Protein AF-A0A5E4III6-F1 (afdb_monomer)

Nearest PDB structures (foldseek):
  5c21-assembly1_B  TM=3.224E-01  e=3.281E+00  Escherichia coli
  5c22-assembly3_C  TM=3.033E-01  e=4.647E+00  Escherichia coli
  6z0c-assembly4_D  TM=2.822E-01  e=7.831E+00  Escherichia coli
  8i4v-assembly1_B  TM=1.765E-01  e=9.319E+00  Saccharomyces cerevisiae S288C

Foldseek 3Di:
DLPPVVPDPPVVVVVLVVLLVVLLVLLVLLQVQLVCVVVVHDGPVPDVVCVVVVCVLVVPPDPVSVVVVVVVVCVVVCVVLVVVVVVLVVVCVVPVPPPVSVVVVVVSVCVVVVVVCVVVVCVVVPPDVVVVVVVCVVCVSVVSNVSSVVSNVVSVVSVVSVD

Solvent-accessible surface area (backbone atoms only — not comparable to full-atom values): 9061 Å² total; per-residue (Å²): 140,88,73,80,73,81,78,58,55,75,67,57,53,52,51,51,53,50,52,36,51,51,32,40,53,52,13,51,52,28,39,51,37,19,54,36,42,70,74,74,45,78,46,75,90,65,42,71,68,55,56,59,53,48,52,60,54,67,70,48,88,48,70,67,58,60,52,51,55,52,51,52,52,47,60,69,42,43,66,66,53,45,53,53,52,52,51,52,50,51,52,32,72,74,66,67,43,66,73,60,41,52,52,54,53,48,54,52,52,48,66,61,46,45,63,55,52,51,53,51,47,48,50,72,73,62,53,56,67,63,60,57,48,49,53,50,59,75,41,41,45,58,56,28,37,54,52,11,52,51,33,39,52,52,27,52,51,58,52,64,74,73,111

Sequence (163 aa):
MPSSFSRKGPLALSFALFWAAVLLVLGTMQLEDARRLQGGGTSLFRTDWTKKYVHGVISSRRLSYYFLLGALFSLARAPCVGGVYIAIIDIISSQGFASSGLIYLMIYNLGIALPVLLLGGIIALGMSPEQVDHFRNKHRVAIRLITGITLLALASLIYGQMI

pLDDT: mean 79.29, std 12.1, range [38.0, 94.62]

Radius of gyration: 19.74 Å; Cα contacts (8 Å, |Δi|>4): 64; chains: 1; bounding box: 36×35×54 Å

Structure (mmCIF, N/CA/C/O backbone):
data_AF-A0A5E4III6-F1
#
_entry.id   AF-A0A5E4III6-F1
#
loop_
_atom_site.group_PDB
_atom_site.id
_atom_site.type_symbol
_atom_site.label_atom_id
_atom_site.label_alt_id
_atom_site.label_comp_id
_atom_site.label_asym_id
_atom_site.label_entity_id
_atom_site.label_seq_id
_atom_site.pdbx_PDB_ins_code
_atom_site.Cartn_x
_atom_site.Cartn_y
_atom_site.Cartn_z
_atom_site.occupancy
_atom_site.B_iso_or_equiv
_atom_site.auth_seq_id
_atom_site.auth_comp_id
_atom_site.auth_asym_id
_atom_site.auth_atom_id
_atom_site.pdbx_PDB_model_num
ATOM 1 N N . MET A 1 1 ? -0.816 -3.059 29.052 1.00 41.06 1 MET A N 1
ATOM 2 C CA . MET A 1 1 ? -2.245 -3.320 28.775 1.00 41.06 1 MET A CA 1
ATOM 3 C C . MET A 1 1 ? -2.362 -4.394 27.687 1.00 41.06 1 MET A C 1
ATOM 5 O O . MET A 1 1 ? -2.268 -4.031 26.524 1.00 41.06 1 MET A O 1
ATOM 9 N N . PRO A 1 2 ? -2.489 -5.694 28.031 1.00 46.31 2 PRO A N 1
ATOM 10 C CA . PRO A 1 2 ? -2.615 -6.781 27.052 1.00 46.31 2 PRO A CA 1
ATOM 11 C C . PRO A 1 2 ? -3.871 -7.663 27.259 1.00 46.31 2 PRO A C 1
ATOM 13 O O . PRO A 1 2 ? -3.819 -8.864 27.035 1.00 46.31 2 PRO A O 1
ATOM 16 N N . SER A 1 3 ? -5.003 -7.120 27.727 1.00 38.00 3 SER A N 1
ATOM 17 C CA . SER A 1 3 ? -6.162 -7.947 28.134 1.00 38.00 3 SER A CA 1
ATOM 18 C C . SER A 1 3 ? -7.405 -7.881 27.230 1.00 38.00 3 SER A C 1
ATOM 20 O O . SER A 1 3 ? -8.295 -8.711 27.398 1.00 38.00 3 SER A O 1
ATOM 22 N N . SER A 1 4 ? -7.484 -6.990 26.231 1.00 46.84 4 SER A N 1
ATOM 23 C CA . SER A 1 4 ? -8.684 -6.888 25.367 1.00 46.84 4 SER A CA 1
ATOM 24 C C . SER A 1 4 ? -8.676 -7.781 24.115 1.00 46.84 4 SER A C 1
ATOM 26 O O . SER A 1 4 ? -9.693 -7.875 23.433 1.00 46.84 4 SER A O 1
ATOM 28 N N . PHE A 1 5 ? -7.582 -8.488 23.802 1.00 51.97 5 PHE A N 1
ATOM 29 C CA . PHE A 1 5 ? -7.541 -9.388 22.633 1.00 51.97 5 PHE A CA 1
ATOM 30 C C . PHE A 1 5 ? -8.170 -10.773 22.903 1.00 51.97 5 PHE A C 1
ATOM 32 O O . PHE A 1 5 ? -8.637 -11.427 21.974 1.00 51.97 5 PHE A O 1
ATOM 39 N N . SER A 1 6 ? -8.260 -11.188 24.174 1.00 46.16 6 SER A N 1
ATOM 40 C CA . SER A 1 6 ? -8.714 -12.526 24.606 1.00 46.16 6 SER A CA 1
ATOM 41 C C . SER A 1 6 ? -10.245 -12.729 24.561 1.00 46.16 6 SER A C 1
ATOM 43 O O . SER A 1 6 ? -10.741 -13.843 24.694 1.00 46.16 6 SER A O 1
ATOM 45 N N . ARG A 1 7 ? -11.031 -11.672 24.304 1.00 51.06 7 ARG A N 1
ATOM 46 C CA . ARG A 1 7 ? -12.505 -11.743 24.190 1.00 51.06 7 ARG A CA 1
ATOM 47 C C . ARG A 1 7 ? -12.996 -11.695 22.736 1.00 51.06 7 ARG A C 1
ATOM 49 O O . ARG A 1 7 ? -14.059 -11.155 22.443 1.00 51.06 7 ARG A O 1
ATOM 56 N N . LYS A 1 8 ? -12.204 -12.214 21.800 1.00 56.47 8 LYS A N 1
ATOM 57 C CA . LYS A 1 8 ? -12.574 -12.309 20.384 1.00 56.47 8 LYS A CA 1
ATOM 58 C C . LYS A 1 8 ? -13.305 -13.628 20.142 1.00 56.47 8 LYS A C 1
ATOM 60 O O . LYS A 1 8 ? -12.762 -14.692 20.409 1.00 56.47 8 LYS A O 1
ATOM 65 N N . GLY A 1 9 ? -14.544 -13.560 19.648 1.00 64.62 9 GLY A N 1
ATOM 66 C CA . GLY A 1 9 ? -15.302 -14.755 19.263 1.00 64.62 9 GLY A CA 1
ATOM 67 C C . GLY A 1 9 ? -14.558 -15.603 18.214 1.00 64.62 9 GLY A C 1
ATOM 68 O O . GLY A 1 9 ? -13.658 -15.089 17.540 1.00 64.62 9 GLY A O 1
ATOM 69 N N . PRO A 1 10 ? -14.949 -16.876 18.012 1.00 70.44 10 PRO A N 1
ATOM 70 C CA . PRO A 1 10 ? -14.246 -17.817 17.123 1.00 70.44 10 PRO A CA 1
ATOM 71 C C . PRO A 1 10 ? -14.076 -17.292 15.685 1.00 70.44 10 PRO A C 1
ATOM 73 O O . PRO A 1 10 ? -13.108 -17.616 14.996 1.00 70.44 10 PRO A O 1
ATOM 76 N N . LEU A 1 11 ? -14.976 -16.406 15.251 1.00 74.31 11 LEU A N 1
ATOM 77 C CA . LEU A 1 11 ? -14.954 -15.757 13.941 1.00 74.31 11 LEU A CA 1
ATOM 78 C C . LEU A 1 11 ? -13.775 -14.783 13.761 1.00 74.31 11 LEU A C 1
ATOM 80 O O . LEU A 1 11 ? -13.143 -14.755 12.707 1.00 74.31 11 LEU A O 1
ATOM 84 N N . ALA A 1 12 ? -13.443 -14.006 14.793 1.00 73.94 12 ALA A N 1
ATOM 85 C CA . ALA A 1 12 ? -12.367 -13.018 14.733 1.00 73.94 12 ALA A CA 1
ATOM 86 C C . ALA A 1 12 ? -10.978 -13.674 14.795 1.00 73.94 12 ALA A C 1
ATOM 88 O O . ALA A 1 12 ? -10.050 -13.200 14.139 1.00 73.94 12 ALA A O 1
ATOM 89 N N . LEU A 1 13 ? -10.851 -14.789 15.523 1.00 75.75 13 LEU A N 1
ATOM 90 C CA . LEU A 1 13 ? -9.636 -15.607 15.529 1.00 75.75 13 LEU A CA 1
ATOM 91 C C . LEU A 1 13 ? -9.398 -16.247 14.152 1.00 75.75 13 LEU A C 1
ATOM 93 O O . LEU A 1 13 ? -8.299 -16.169 13.610 1.00 75.75 13 LEU A O 1
ATOM 97 N N . SER A 1 14 ? -10.456 -16.806 13.553 1.00 81.12 14 SER A N 1
ATOM 98 C CA . SER A 1 14 ? -10.405 -17.417 12.217 1.00 81.12 14 SER A CA 1
ATOM 99 C C . SER A 1 14 ? -9.976 -16.411 11.147 1.00 81.12 14 SER A C 1
ATOM 101 O O . SER A 1 14 ? -9.132 -16.712 10.305 1.00 81.12 14 SER A O 1
ATOM 103 N N . PHE A 1 15 ? -10.506 -15.186 11.209 1.00 80.81 15 PHE A N 1
ATOM 104 C CA . PHE A 1 15 ? -10.125 -14.112 10.295 1.00 80.81 15 PHE A CA 1
ATOM 105 C C . PHE A 1 15 ? -8.664 -13.679 10.475 1.00 80.81 15 PHE A C 1
ATOM 107 O O . PHE A 1 15 ? -7.950 -13.501 9.489 1.00 80.81 15 PHE A O 1
ATOM 114 N N . ALA A 1 16 ? -8.195 -13.543 11.719 1.00 79.69 16 ALA A N 1
ATOM 115 C CA . ALA A 1 16 ? -6.808 -13.187 12.007 1.00 79.69 16 ALA A CA 1
ATOM 116 C C . ALA A 1 16 ? -5.822 -14.263 11.520 1.00 79.69 16 ALA A C 1
ATOM 118 O O . ALA A 1 16 ? -4.823 -13.926 10.888 1.00 79.69 16 ALA A O 1
ATOM 119 N N . LEU A 1 17 ? -6.129 -15.545 11.747 1.00 83.81 17 LEU A N 1
ATOM 120 C CA . LEU A 1 17 ? -5.332 -16.675 11.259 1.00 83.81 17 LEU A CA 1
ATOM 121 C C . LEU A 1 17 ? -5.297 -16.731 9.732 1.00 83.81 17 LEU A C 1
ATOM 123 O O . LEU A 1 17 ? -4.227 -16.915 9.155 1.00 83.81 17 LEU A O 1
ATOM 127 N N . PHE A 1 18 ? -6.442 -16.520 9.079 1.00 88.06 18 PHE A N 1
ATOM 128 C CA . PHE A 1 18 ? -6.514 -16.458 7.622 1.00 88.06 18 PHE A CA 1
ATOM 129 C C . PHE A 1 18 ? -5.592 -15.365 7.067 1.00 88.06 18 PHE A C 1
ATOM 131 O O . PHE A 1 18 ? -4.756 -15.641 6.209 1.00 88.06 18 PHE A O 1
ATOM 138 N N . TRP A 1 19 ? -5.675 -14.139 7.592 1.00 84.12 19 TRP A N 1
ATOM 139 C CA . TRP A 1 19 ? -4.814 -13.044 7.137 1.00 84.12 19 TRP A CA 1
ATOM 140 C C . TRP A 1 19 ? -3.346 -13.242 7.492 1.00 84.12 19 TRP A C 1
ATOM 142 O O . TRP A 1 19 ? -2.490 -12.928 6.670 1.00 84.12 19 TRP A O 1
ATOM 152 N N . ALA A 1 20 ? -3.036 -13.793 8.664 1.00 86.56 20 ALA A N 1
ATOM 153 C CA . ALA A 1 20 ? -1.666 -14.130 9.033 1.00 86.56 20 ALA A CA 1
ATOM 154 C C . ALA A 1 20 ? -1.065 -15.161 8.063 1.00 86.56 20 ALA A C 1
ATOM 156 O O . ALA A 1 20 ? 0.055 -14.973 7.589 1.00 86.56 20 ALA A O 1
ATOM 157 N N . ALA A 1 21 ? -1.826 -16.198 7.695 1.00 89.56 21 ALA A N 1
ATOM 158 C CA . ALA A 1 21 ? -1.410 -17.182 6.699 1.00 89.56 21 ALA A CA 1
ATOM 159 C C . ALA A 1 21 ? -1.213 -16.545 5.314 1.00 89.56 21 ALA A C 1
ATOM 161 O O . ALA A 1 21 ? -0.189 -16.776 4.673 1.00 89.56 21 ALA A O 1
ATOM 162 N N . VAL A 1 22 ? -2.142 -15.688 4.873 1.00 89.69 22 VAL A N 1
ATOM 163 C CA . VAL A 1 22 ? -2.017 -14.947 3.605 1.00 89.69 22 VAL A CA 1
ATOM 164 C C . VAL A 1 22 ? -0.764 -14.064 3.601 1.00 89.69 22 VAL A C 1
ATOM 166 O O . VAL A 1 22 ? -0.019 -14.077 2.624 1.00 89.69 22 VAL A O 1
ATOM 169 N N . LEU A 1 23 ? -0.488 -13.331 4.684 1.00 88.12 23 LEU A N 1
ATOM 170 C CA . LEU A 1 23 ? 0.702 -12.480 4.806 1.00 88.12 23 LEU A CA 1
ATOM 171 C C . LEU A 1 23 ? 2.000 -13.291 4.803 1.00 88.12 23 LEU A C 1
ATOM 173 O O . LEU A 1 23 ? 2.963 -12.869 4.164 1.00 88.12 23 LEU A O 1
ATOM 177 N N . LEU A 1 24 ? 2.027 -14.453 5.467 1.00 89.38 24 LEU A N 1
ATOM 178 C CA . LEU A 1 2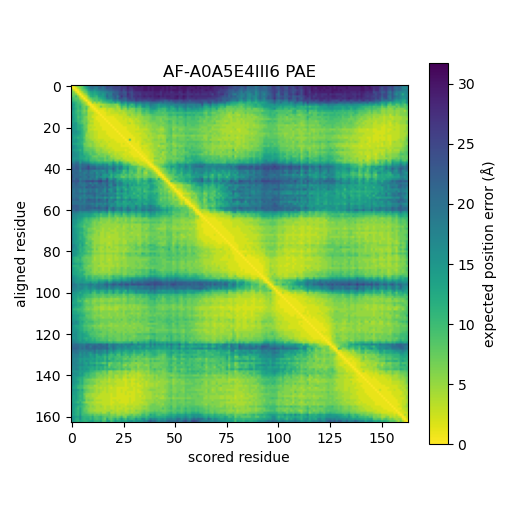4 ? 3.174 -15.361 5.426 1.00 89.38 24 LEU A CA 1
ATOM 179 C C . LEU A 1 24 ? 3.439 -15.852 4.006 1.00 89.38 24 LEU A C 1
ATOM 181 O O . LEU A 1 24 ? 4.564 -15.728 3.533 1.00 89.38 24 LEU A O 1
ATOM 185 N N . VAL A 1 25 ? 2.410 -16.347 3.311 1.00 91.75 25 VAL A N 1
ATOM 186 C CA . VAL A 1 25 ? 2.539 -16.839 1.931 1.00 91.75 25 VAL A CA 1
ATOM 187 C C . VAL A 1 25 ? 2.989 -15.718 0.993 1.00 91.75 25 VAL A C 1
ATOM 189 O O . VAL A 1 25 ? 3.931 -15.893 0.227 1.00 91.75 25 VAL A O 1
ATOM 192 N N . LEU A 1 26 ? 2.373 -14.536 1.067 1.00 89.94 26 LEU A N 1
ATOM 193 C CA . LEU A 1 26 ? 2.779 -13.402 0.234 1.00 89.94 26 LEU A CA 1
ATOM 194 C C . LEU A 1 26 ? 4.206 -12.940 0.559 1.00 89.94 26 LEU A C 1
ATOM 196 O O . LEU A 1 26 ? 4.980 -12.660 -0.354 1.00 89.94 26 LEU A O 1
ATOM 200 N N . GLY A 1 27 ? 4.578 -12.902 1.840 1.00 89.38 27 GLY A N 1
ATOM 201 C CA . GLY A 1 27 ? 5.916 -12.528 2.291 1.00 89.38 27 GLY A CA 1
ATOM 202 C C . GLY A 1 27 ? 6.999 -13.491 1.799 1.00 89.38 27 GLY A C 1
ATOM 203 O O . GLY A 1 27 ? 8.014 -13.040 1.262 1.00 89.38 27 GLY A O 1
ATOM 204 N N . THR A 1 28 ? 6.776 -14.806 1.911 1.00 89.38 28 THR A N 1
ATOM 205 C CA . THR A 1 28 ? 7.714 -15.824 1.406 1.00 89.38 28 THR A CA 1
ATOM 206 C C . THR A 1 28 ? 7.820 -15.776 -0.114 1.00 89.38 28 THR A C 1
ATOM 208 O O . THR A 1 28 ? 8.935 -15.746 -0.632 1.00 89.38 28 THR A O 1
ATOM 211 N N . MET A 1 29 ? 6.696 -15.651 -0.831 1.00 87.38 29 MET A N 1
ATOM 212 C CA . MET A 1 29 ? 6.691 -15.492 -2.291 1.00 87.38 29 MET A CA 1
ATOM 213 C C . MET A 1 29 ? 7.492 -14.260 -2.728 1.00 87.38 29 MET A C 1
ATOM 215 O O . MET A 1 29 ? 8.265 -14.323 -3.682 1.00 87.38 29 MET A O 1
ATOM 219 N N . GLN A 1 30 ? 7.345 -13.134 -2.028 1.00 88.44 30 GLN A N 1
ATOM 220 C CA . GLN A 1 30 ? 8.040 -11.887 -2.347 1.00 88.44 30 GLN A CA 1
ATOM 221 C C . GLN A 1 30 ? 9.548 -11.977 -2.060 1.00 88.44 30 GLN A C 1
ATOM 223 O O . GLN A 1 30 ? 10.355 -11.440 -2.825 1.00 88.44 30 GLN A O 1
ATOM 228 N N . LEU A 1 31 ? 9.933 -12.702 -1.005 1.00 88.00 31 LEU A N 1
ATOM 229 C CA . LEU A 1 31 ? 11.326 -12.954 -0.642 1.00 88.00 31 LEU A CA 1
ATOM 230 C C . LEU A 1 31 ? 12.013 -13.920 -1.619 1.00 88.00 31 LEU A C 1
ATOM 232 O O . LEU A 1 31 ? 13.146 -13.675 -2.040 1.00 88.00 31 LEU A O 1
ATOM 236 N N . GLU A 1 32 ? 11.326 -14.987 -2.026 1.00 85.38 32 GLU A N 1
ATOM 237 C CA . GLU A 1 32 ? 11.809 -15.903 -3.061 1.00 85.38 32 GLU A CA 1
ATOM 238 C C . GLU A 1 32 ? 11.943 -15.205 -4.412 1.00 85.38 32 GLU A C 1
ATOM 240 O O . GLU A 1 32 ? 12.952 -15.377 -5.096 1.00 85.38 32 GLU A O 1
ATOM 245 N N . ASP A 1 33 ? 10.973 -14.370 -4.789 1.00 85.94 33 ASP A N 1
ATOM 246 C CA . ASP A 1 33 ? 11.030 -13.629 -6.047 1.00 85.94 33 ASP A CA 1
ATOM 247 C C . ASP A 1 33 ? 12.151 -12.571 -6.034 1.00 85.94 33 ASP A C 1
ATOM 249 O O . ASP A 1 33 ? 12.792 -12.323 -7.056 1.00 85.94 33 ASP A O 1
ATOM 253 N N . ALA A 1 34 ? 12.454 -11.975 -4.872 1.00 84.56 34 ALA A N 1
ATOM 254 C CA . ALA A 1 34 ? 13.619 -11.105 -4.705 1.00 84.56 34 ALA A CA 1
ATOM 255 C C . ALA A 1 34 ? 14.940 -11.878 -4.873 1.00 84.56 34 ALA A C 1
ATOM 257 O O . ALA A 1 34 ? 15.815 -11.419 -5.609 1.00 84.56 34 ALA A O 1
ATOM 258 N N . ARG A 1 35 ? 15.068 -13.067 -4.262 1.00 84.06 35 ARG A N 1
ATOM 259 C CA . ARG A 1 35 ? 16.252 -13.934 -4.416 1.00 84.06 35 ARG A CA 1
ATOM 260 C C . ARG A 1 35 ? 16.446 -14.411 -5.857 1.00 84.06 35 ARG A C 1
ATOM 262 O O . ARG A 1 35 ? 17.559 -14.353 -6.372 1.00 84.06 35 ARG A O 1
ATOM 269 N N . ARG A 1 36 ? 15.375 -14.835 -6.537 1.00 81.06 36 ARG A N 1
ATOM 270 C CA . ARG A 1 36 ? 15.433 -15.273 -7.946 1.00 81.06 36 ARG A CA 1
ATOM 271 C C . ARG A 1 36 ? 15.862 -14.143 -8.878 1.00 81.06 36 ARG A C 1
ATOM 273 O O . ARG A 1 36 ? 16.687 -14.366 -9.758 1.00 81.06 36 ARG A O 1
ATOM 280 N N . LEU A 1 37 ? 15.350 -12.930 -8.662 1.00 81.06 37 LEU A N 1
ATOM 281 C CA . LEU A 1 37 ? 15.755 -11.755 -9.436 1.00 81.06 37 LEU A CA 1
ATOM 282 C C . LEU A 1 37 ? 17.210 -11.335 -9.182 1.00 81.06 37 LEU A C 1
ATOM 284 O O . LEU A 1 37 ? 17.851 -10.840 -10.104 1.00 81.06 37 LEU A O 1
ATOM 288 N N . GLN A 1 38 ? 17.737 -11.520 -7.966 1.00 77.81 38 GLN A N 1
ATOM 289 C CA . GLN A 1 38 ? 19.160 -11.280 -7.682 1.00 77.81 38 GLN A CA 1
ATOM 290 C C . GLN A 1 38 ? 20.067 -12.233 -8.464 1.00 77.81 38 GLN A C 1
ATOM 292 O O . GLN A 1 38 ? 21.115 -11.813 -8.940 1.00 77.81 38 GLN A O 1
ATOM 297 N N . GLY A 1 39 ? 19.642 -13.486 -8.648 1.00 70.88 39 GLY A N 1
ATOM 298 C CA . GLY A 1 39 ? 20.348 -14.482 -9.460 1.00 70.88 39 GLY A CA 1
ATOM 299 C C . GLY A 1 39 ? 20.161 -14.338 -10.976 1.00 70.88 39 GLY A C 1
ATOM 300 O O . GLY A 1 39 ? 20.525 -15.251 -11.709 1.00 70.88 39 GLY A O 1
ATOM 301 N N . GLY A 1 40 ? 19.557 -13.244 -11.461 1.00 67.25 40 GLY A N 1
ATOM 302 C CA . GLY A 1 40 ? 19.294 -13.022 -12.891 1.00 67.25 40 GLY A CA 1
ATOM 303 C C . GLY A 1 40 ? 18.100 -13.802 -13.461 1.00 67.25 40 GLY A C 1
ATOM 304 O O . GLY A 1 40 ? 17.885 -13.797 -14.671 1.00 67.25 40 GLY A O 1
ATOM 305 N N . GLY A 1 41 ? 17.308 -14.462 -12.611 1.00 65.50 41 GLY A N 1
ATOM 306 C CA . GLY A 1 41 ? 16.135 -15.235 -13.013 1.00 65.50 41 GLY A CA 1
ATOM 307 C C . GLY A 1 41 ? 14.909 -14.381 -13.360 1.00 65.50 41 GLY A C 1
ATOM 308 O O . GLY A 1 41 ? 14.818 -13.188 -13.059 1.00 65.50 41 GLY A O 1
ATOM 309 N N . THR A 1 42 ? 13.911 -15.004 -13.985 1.00 67.81 42 THR A N 1
ATOM 310 C CA . THR A 1 42 ? 12.620 -14.371 -14.291 1.00 67.81 42 THR A CA 1
ATOM 311 C C . THR A 1 42 ? 11.741 -14.253 -13.046 1.00 67.81 42 THR A C 1
ATOM 313 O O . THR A 1 42 ? 11.688 -15.171 -12.230 1.00 67.81 42 THR A O 1
ATOM 316 N N . SER A 1 43 ? 10.997 -13.148 -12.922 1.00 67.69 43 SER A N 1
ATOM 317 C CA . SER A 1 43 ? 10.081 -12.955 -11.793 1.00 67.69 43 SER A CA 1
ATOM 318 C C . SER A 1 43 ? 8.907 -13.936 -11.814 1.00 67.69 43 SER A C 1
ATOM 320 O O . SER A 1 43 ? 8.238 -14.059 -12.838 1.00 67.69 43 SER A O 1
ATOM 322 N N . LEU A 1 44 ? 8.580 -14.508 -10.651 1.00 65.19 44 LEU A N 1
ATOM 323 C CA . LEU A 1 44 ? 7.416 -15.378 -10.439 1.00 65.19 44 LEU A CA 1
ATOM 324 C C . LEU A 1 44 ? 6.088 -14.683 -10.788 1.00 65.19 44 LEU A C 1
ATOM 326 O O . LEU A 1 44 ? 5.208 -15.286 -11.387 1.00 65.19 44 LEU A O 1
ATOM 330 N N . PHE A 1 45 ? 5.956 -13.392 -10.467 1.00 66.31 45 PHE A N 1
ATOM 331 C CA . PHE A 1 45 ? 4.776 -12.585 -10.812 1.00 66.31 45 PHE A CA 1
ATOM 332 C C . PHE A 1 45 ? 4.763 -12.093 -12.268 1.00 66.31 45 PHE A C 1
ATOM 334 O O . PHE A 1 45 ? 3.758 -11.556 -12.730 1.00 66.31 45 PHE A O 1
ATOM 341 N N . ARG A 1 46 ? 5.873 -12.240 -13.005 1.00 63.12 46 ARG A N 1
ATOM 342 C CA . ARG A 1 46 ? 5.987 -11.861 -14.421 1.00 63.12 46 ARG A CA 1
ATOM 343 C C . ARG A 1 46 ? 5.861 -13.099 -15.305 1.00 63.12 46 ARG A C 1
ATOM 345 O O . ARG A 1 46 ? 6.726 -13.352 -16.134 1.00 63.12 46 ARG A O 1
ATOM 352 N N . THR A 1 47 ? 4.788 -13.865 -15.124 1.00 56.00 47 THR A N 1
ATOM 353 C CA . THR A 1 47 ? 4.429 -14.933 -16.061 1.00 56.00 47 THR A CA 1
ATOM 354 C C . THR A 1 47 ? 3.962 -14.323 -17.384 1.00 56.00 47 THR A C 1
ATOM 356 O O . THR A 1 47 ? 3.207 -13.345 -17.405 1.00 56.00 47 THR A O 1
ATOM 359 N N . ASP A 1 48 ? 4.387 -14.905 -18.506 1.00 58.84 48 ASP A N 1
ATOM 360 C CA . ASP A 1 48 ? 4.026 -14.440 -19.856 1.00 58.84 48 ASP A CA 1
ATOM 361 C C . ASP A 1 48 ? 2.506 -14.445 -20.104 1.00 58.84 48 ASP A C 1
ATOM 363 O O . ASP A 1 48 ? 1.978 -13.615 -20.848 1.00 58.84 48 ASP A O 1
ATOM 36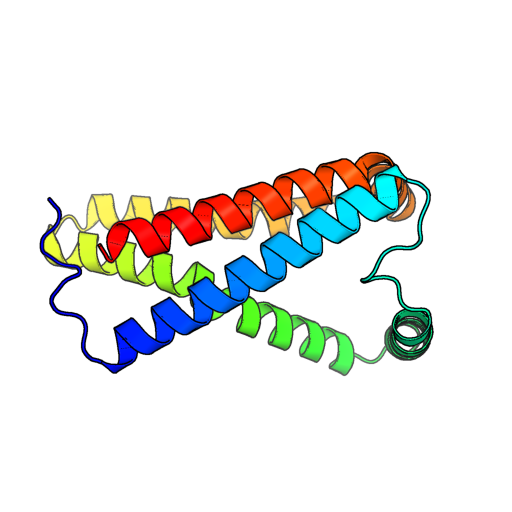7 N N . TRP A 1 49 ? 1.775 -15.305 -19.389 1.00 56.62 49 TRP A N 1
ATOM 368 C CA . TRP A 1 49 ? 0.312 -15.351 -19.386 1.00 56.62 49 TRP A CA 1
ATOM 369 C C . TRP A 1 49 ? -0.331 -14.047 -18.884 1.00 56.62 49 TRP A C 1
ATOM 371 O O . TRP A 1 49 ? -1.304 -13.566 -19.470 1.00 56.62 49 TRP A O 1
ATOM 381 N N . THR A 1 50 ? 0.259 -13.417 -17.863 1.00 65.56 50 THR A N 1
ATOM 382 C CA . THR A 1 50 ? -0.256 -12.167 -17.287 1.00 65.56 50 THR A CA 1
ATOM 383 C C . THR A 1 50 ? -0.065 -11.006 -18.255 1.00 65.56 50 THR A C 1
ATOM 385 O O . THR A 1 50 ? -0.981 -10.215 -18.441 1.00 65.56 50 THR A O 1
ATOM 388 N N . LYS A 1 51 ? 1.076 -10.923 -18.955 1.00 62.97 51 LYS A N 1
ATOM 389 C CA . LYS A 1 51 ? 1.284 -9.908 -20.005 1.00 62.97 51 LYS A CA 1
ATOM 390 C C . LYS A 1 51 ? 0.258 -10.031 -21.130 1.00 62.97 51 LYS A C 1
ATOM 392 O O . LYS A 1 51 ? -0.248 -9.010 -21.583 1.00 62.97 51 LYS A O 1
ATOM 397 N N . LYS A 1 52 ? -0.068 -11.257 -21.557 1.00 63.56 52 LYS A N 1
ATOM 398 C CA . LYS A 1 52 ? -1.041 -11.505 -22.632 1.00 63.56 52 LYS A CA 1
ATOM 399 C C . LYS A 1 52 ? -2.455 -11.064 -22.239 1.00 63.56 52 LYS A C 1
ATOM 401 O O . LYS A 1 52 ? -3.122 -10.399 -23.027 1.00 63.56 52 LYS A O 1
ATOM 406 N N . TYR A 1 53 ? -2.878 -11.360 -21.009 1.00 65.69 53 TYR A N 1
ATOM 407 C CA . TYR A 1 53 ? -4.165 -10.898 -20.478 1.00 65.69 53 TYR A CA 1
ATOM 408 C C . TYR A 1 53 ? -4.188 -9.386 -20.231 1.00 65.69 53 TYR A C 1
ATOM 410 O O . TYR A 1 53 ? -5.124 -8.704 -20.640 1.00 65.69 53 TYR A O 1
ATOM 418 N N . VAL A 1 54 ? -3.140 -8.839 -19.615 1.00 67.31 54 VAL A N 1
ATOM 419 C CA . VAL A 1 54 ? -3.056 -7.418 -19.258 1.00 67.31 54 VAL A CA 1
ATOM 420 C C . VAL A 1 54 ? -2.960 -6.528 -20.498 1.00 67.31 54 VAL A C 1
ATOM 422 O O . VAL A 1 54 ? -3.627 -5.503 -20.531 1.00 67.31 54 VAL A O 1
ATOM 425 N N . HIS A 1 55 ? -2.227 -6.909 -21.550 1.00 64.19 55 HIS A N 1
ATOM 426 C CA . HIS A 1 55 ? -2.207 -6.132 -22.798 1.00 64.19 55 HIS A CA 1
ATOM 427 C C . HIS A 1 55 ? -3.571 -6.114 -23.496 1.00 64.19 55 HIS A C 1
ATOM 429 O O . HIS A 1 55 ? -4.000 -5.053 -23.945 1.00 64.19 55 HIS A O 1
ATOM 435 N N . GLY A 1 56 ? -4.278 -7.250 -23.541 1.00 63.53 56 GLY A N 1
ATOM 436 C CA . GLY A 1 56 ? -5.639 -7.303 -24.084 1.00 63.53 56 GLY A CA 1
ATOM 437 C C . GLY A 1 56 ? -6.604 -6.415 -23.295 1.00 63.53 56 GLY A C 1
ATOM 438 O O . GLY A 1 56 ? -7.351 -5.635 -23.882 1.00 63.53 56 GLY A O 1
ATOM 439 N N . VAL A 1 57 ? -6.515 -6.453 -21.964 1.00 63.88 57 VAL A N 1
ATOM 440 C CA . VAL A 1 57 ? -7.373 -5.679 -21.055 1.00 63.88 57 VAL A CA 1
ATOM 441 C C . VAL A 1 57 ? -7.048 -4.179 -21.065 1.00 63.88 57 VAL A C 1
ATOM 443 O O . VAL A 1 57 ? -7.967 -3.372 -21.147 1.00 63.88 57 VAL A O 1
ATOM 446 N N . ILE A 1 58 ? -5.769 -3.785 -21.037 1.00 64.75 58 ILE A N 1
ATOM 447 C CA . ILE A 1 58 ? -5.344 -2.371 -21.049 1.00 64.75 58 ILE A CA 1
ATOM 448 C C . ILE A 1 58 ? -5.576 -1.724 -22.421 1.00 64.75 58 ILE A C 1
ATOM 450 O O . ILE A 1 58 ? -5.893 -0.538 -22.488 1.00 64.75 58 ILE A O 1
ATOM 454 N N . SER A 1 59 ? -5.463 -2.483 -23.521 1.00 64.19 59 SER A N 1
ATOM 455 C CA . SER A 1 59 ? -5.763 -1.958 -24.866 1.00 64.19 59 SER A CA 1
ATOM 456 C C . SER A 1 59 ? -7.231 -1.557 -25.023 1.00 64.19 59 SER A C 1
ATOM 458 O O . SER A 1 59 ? -7.568 -0.649 -25.786 1.00 64.19 59 SER A O 1
ATOM 460 N N . SER A 1 60 ? -8.114 -2.199 -24.258 1.00 65.50 60 SER A N 1
ATOM 461 C CA . SER A 1 60 ? -9.520 -1.868 -24.244 1.00 65.50 60 SER A CA 1
ATOM 462 C C . SER A 1 60 ? -9.739 -0.637 -23.364 1.00 65.50 60 SER A C 1
ATOM 464 O O . SER A 1 60 ? -9.887 -0.749 -22.151 1.00 65.50 60 SER A O 1
ATOM 466 N N . ARG A 1 61 ? -9.841 0.547 -23.985 1.00 65.62 61 ARG A N 1
ATOM 467 C CA . ARG A 1 61 ? -10.204 1.839 -23.353 1.00 65.62 61 ARG A CA 1
ATOM 468 C C . ARG A 1 61 ? -11.639 1.874 -22.780 1.00 65.62 61 ARG A C 1
ATOM 470 O O . ARG A 1 61 ? -12.325 2.889 -22.862 1.00 65.62 61 ARG A O 1
ATOM 477 N N . ARG A 1 62 ? -12.150 0.766 -22.238 1.00 81.69 62 ARG A N 1
ATOM 478 C CA . ARG A 1 62 ? -13.494 0.690 -21.653 1.00 81.69 62 ARG A CA 1
ATOM 479 C C . ARG A 1 62 ? -13.444 1.142 -20.201 1.00 81.69 62 ARG A C 1
ATOM 481 O O . ARG A 1 62 ? -12.702 0.585 -19.395 1.00 81.69 62 ARG A O 1
ATOM 488 N N . LEU A 1 63 ? -14.322 2.082 -19.862 1.00 84.44 63 LEU A N 1
ATOM 489 C CA . LEU A 1 63 ? -14.490 2.620 -18.510 1.00 84.44 63 LEU A CA 1
ATOM 490 C C . LEU A 1 63 ? -14.704 1.516 -17.452 1.00 84.44 63 LEU A C 1
ATOM 492 O O . LEU A 1 63 ? -14.204 1.609 -16.334 1.00 84.44 63 LEU A O 1
ATOM 496 N N . SER A 1 64 ? -15.380 0.428 -17.838 1.00 85.06 64 SER A N 1
ATOM 497 C CA . SER A 1 64 ? -15.654 -0.725 -16.973 1.00 85.06 64 SER A CA 1
ATOM 498 C C . SER A 1 64 ? -14.398 -1.382 -16.393 1.00 85.06 64 SER A C 1
ATOM 500 O O . SER A 1 64 ? -14.462 -1.904 -15.283 1.00 85.06 64 SER A O 1
ATOM 502 N N . TYR A 1 65 ? -13.264 -1.377 -17.103 1.00 83.75 65 TYR A N 1
ATOM 503 C CA . TYR A 1 65 ? -12.040 -2.004 -16.593 1.00 83.75 65 TYR A CA 1
ATOM 504 C C . TYR A 1 65 ? -11.413 -1.188 -15.470 1.00 83.75 65 TYR A C 1
ATOM 506 O O . TYR A 1 65 ? -11.011 -1.754 -14.456 1.00 83.75 65 TYR A O 1
ATOM 514 N N . TYR A 1 66 ? -11.385 0.138 -15.616 1.00 85.25 66 TYR A N 1
ATOM 515 C CA . TYR A 1 66 ? -10.909 1.030 -14.560 1.00 85.25 66 TYR A CA 1
ATOM 516 C C . TYR A 1 66 ? -11.765 0.898 -13.297 1.00 85.25 66 TYR A C 1
ATOM 518 O O . TYR A 1 66 ? -11.221 0.806 -12.198 1.00 85.25 66 TYR A O 1
ATOM 526 N N . PHE A 1 67 ? -13.089 0.800 -13.458 1.00 90.25 67 PHE A N 1
ATOM 527 C CA . PHE A 1 67 ? -14.002 0.551 -12.342 1.00 90.25 67 PHE A CA 1
ATOM 528 C C . PHE A 1 67 ? -13.704 -0.779 -11.635 1.00 90.25 67 PHE A C 1
ATOM 530 O O . PHE A 1 67 ? -13.571 -0.813 -10.413 1.00 90.25 67 PHE A O 1
ATOM 537 N N . LEU A 1 68 ? -13.538 -1.867 -12.394 1.00 91.06 68 LEU A N 1
ATOM 538 C CA . LEU A 1 68 ? -13.293 -3.194 -11.828 1.00 91.06 68 LEU A CA 1
ATOM 539 C C . LEU A 1 68 ? -11.938 -3.274 -11.103 1.00 91.06 68 LEU A C 1
ATOM 541 O O . LEU A 1 68 ? -11.857 -3.833 -10.012 1.00 91.06 68 LEU A O 1
ATOM 545 N N . LEU A 1 69 ? -10.890 -2.655 -11.660 1.00 88.25 69 LEU A N 1
ATOM 546 C CA . LEU A 1 69 ? -9.584 -2.541 -11.001 1.00 88.25 69 LEU A CA 1
ATOM 547 C C . LEU A 1 69 ? -9.677 -1.761 -9.682 1.00 88.25 69 LEU A C 1
ATOM 549 O O . LEU A 1 69 ? -9.102 -2.187 -8.679 1.00 88.25 69 LEU A O 1
ATOM 553 N N . GLY A 1 70 ? -10.434 -0.659 -9.663 1.00 90.31 70 GLY A N 1
ATOM 554 C CA . GLY A 1 70 ? -10.696 0.112 -8.447 1.00 90.31 70 GLY A CA 1
ATOM 555 C C . GLY A 1 70 ? -11.449 -0.697 -7.387 1.00 90.31 70 GLY A C 1
ATOM 556 O O . GLY A 1 70 ? -11.060 -0.695 -6.220 1.00 90.31 70 GLY A O 1
ATOM 557 N N . ALA A 1 71 ? -12.479 -1.447 -7.790 1.00 92.75 71 ALA A N 1
ATOM 558 C CA . ALA A 1 71 ? -13.260 -2.289 -6.886 1.00 92.75 71 ALA A CA 1
ATOM 559 C C . ALA A 1 71 ? -12.409 -3.394 -6.237 1.00 92.75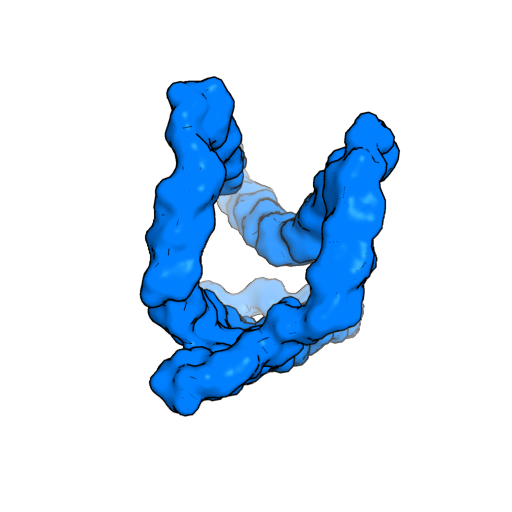 71 ALA A C 1
ATOM 561 O O . ALA A 1 71 ? -12.440 -3.557 -5.016 1.00 92.75 71 ALA A O 1
ATOM 562 N N . LEU A 1 72 ? -11.601 -4.112 -7.028 1.00 91.50 72 LEU A N 1
ATOM 563 C CA . LEU A 1 72 ? -10.694 -5.147 -6.515 1.00 91.50 72 LEU A CA 1
ATOM 564 C C . LEU A 1 72 ? -9.653 -4.565 -5.551 1.00 91.50 72 LEU A C 1
ATOM 566 O O . LEU A 1 72 ? -9.387 -5.156 -4.503 1.00 91.50 72 LEU A O 1
ATOM 570 N N . PHE A 1 73 ? -9.086 -3.401 -5.877 1.00 90.00 73 PHE A N 1
ATOM 571 C CA . PHE A 1 73 ? -8.129 -2.726 -5.003 1.00 90.00 73 PHE A CA 1
ATOM 572 C C . PHE A 1 73 ? -8.756 -2.338 -3.657 1.00 90.00 73 PHE A C 1
ATOM 574 O O . PHE A 1 73 ? -8.166 -2.601 -2.606 1.00 90.00 73 PHE A O 1
ATOM 581 N N . SER A 1 74 ? -9.968 -1.776 -3.668 1.00 91.12 74 SER A N 1
ATOM 582 C CA . SER A 1 74 ? -10.702 -1.444 -2.443 1.00 91.12 74 SER A CA 1
ATOM 583 C C . SER A 1 74 ? -11.030 -2.682 -1.608 1.00 91.12 74 SER A C 1
ATOM 585 O O . SER A 1 74 ? -10.841 -2.652 -0.395 1.00 91.12 74 SER A O 1
ATOM 587 N N . LEU A 1 75 ? -11.453 -3.785 -2.236 1.00 91.31 75 LEU A N 1
ATOM 588 C CA . LEU A 1 75 ? -11.743 -5.051 -1.548 1.00 91.31 75 LEU A CA 1
ATOM 589 C C . LEU A 1 75 ? -10.507 -5.627 -0.849 1.00 91.31 75 LEU A C 1
ATOM 591 O O . LEU A 1 75 ? -10.586 -6.021 0.311 1.00 91.31 75 LEU A O 1
ATOM 595 N N . ALA A 1 76 ? -9.355 -5.634 -1.522 1.00 86.88 76 ALA A N 1
ATOM 596 C CA . ALA A 1 76 ? -8.104 -6.114 -0.936 1.00 86.88 76 ALA A CA 1
ATOM 597 C C . ALA A 1 76 ? -7.609 -5.217 0.213 1.00 86.88 76 ALA A C 1
ATOM 599 O O . ALA A 1 76 ? -7.007 -5.701 1.171 1.00 86.88 76 ALA A O 1
ATOM 600 N N . ARG A 1 77 ? -7.870 -3.906 0.130 1.00 86.88 77 ARG A N 1
ATOM 601 C CA . ARG A 1 77 ? -7.455 -2.915 1.132 1.00 86.88 77 ARG A CA 1
ATOM 602 C C . ARG A 1 77 ? -8.398 -2.837 2.340 1.00 86.88 77 ARG A C 1
ATOM 604 O O . ARG A 1 77 ? -7.948 -2.531 3.441 1.00 86.88 77 ARG A O 1
ATOM 611 N N . ALA A 1 78 ? -9.686 -3.118 2.162 1.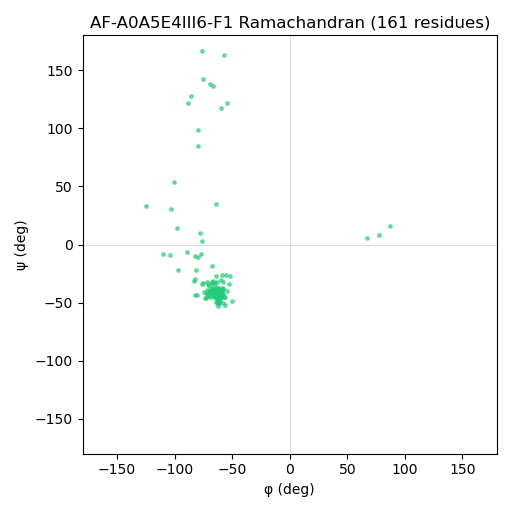00 88.56 78 ALA A N 1
ATOM 612 C CA . ALA A 1 78 ? -10.701 -3.057 3.214 1.00 88.56 78 ALA A CA 1
ATOM 613 C C . ALA A 1 78 ? -10.328 -3.797 4.519 1.00 88.56 78 ALA A C 1
ATOM 615 O O . ALA A 1 78 ? -10.435 -3.183 5.577 1.00 88.56 78 ALA A O 1
ATOM 616 N N . PRO A 1 79 ? -9.851 -5.055 4.505 1.00 83.62 79 PRO A N 1
ATOM 617 C CA . PRO A 1 79 ? -9.556 -5.795 5.733 1.00 83.62 79 PRO A CA 1
ATOM 618 C C . PRO A 1 79 ? -8.319 -5.270 6.479 1.00 83.62 79 PRO A C 1
ATOM 620 O O . PRO A 1 79 ? -8.307 -5.267 7.709 1.00 83.62 79 PRO A O 1
ATOM 623 N N . CYS A 1 80 ? -7.294 -4.786 5.768 1.00 83.19 80 CYS A N 1
ATOM 624 C CA . CYS A 1 80 ? -6.062 -4.297 6.395 1.00 83.19 80 CYS A CA 1
ATOM 625 C C . CYS A 1 80 ? -6.211 -2.870 6.934 1.00 83.19 80 CYS A C 1
ATOM 627 O O . CYS A 1 80 ? -5.817 -2.578 8.060 1.00 83.19 80 CYS A O 1
ATOM 629 N N . VAL A 1 81 ? -6.838 -1.989 6.157 1.00 89.25 81 VAL A N 1
ATOM 630 C CA . VAL A 1 81 ? -7.117 -0.605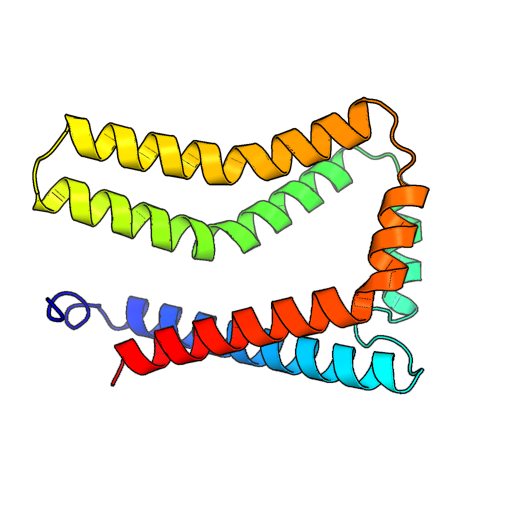 6.554 1.00 89.25 81 VAL A CA 1
ATOM 631 C C . VAL A 1 81 ? -8.252 -0.568 7.571 1.00 89.25 81 VAL A C 1
ATOM 633 O O . VAL A 1 81 ? -8.108 0.040 8.630 1.00 89.25 81 VAL A O 1
ATOM 636 N N . GLY A 1 82 ? -9.333 -1.302 7.313 1.00 86.75 82 GLY A N 1
ATOM 637 C CA . GLY A 1 82 ? -10.489 -1.383 8.202 1.00 86.75 82 GLY A CA 1
ATOM 638 C C . GLY A 1 82 ? -10.133 -1.882 9.600 1.00 86.75 82 GLY A C 1
ATOM 639 O O . GLY A 1 82 ? -10.624 -1.321 10.574 1.00 86.75 82 GLY A O 1
ATOM 640 N N . GLY A 1 83 ? -9.218 -2.851 9.729 1.00 84.38 83 GLY A N 1
ATOM 641 C CA . GLY A 1 83 ? -8.755 -3.322 11.039 1.00 84.38 83 GLY A CA 1
ATOM 642 C C . GLY A 1 83 ? -8.139 -2.212 11.899 1.00 84.38 83 GLY A C 1
ATOM 643 O O . GLY A 1 83 ? -8.462 -2.092 13.080 1.00 84.38 83 GLY A O 1
ATOM 644 N N . VAL A 1 84 ? -7.308 -1.352 11.300 1.00 85.75 84 VAL A N 1
ATOM 645 C CA . VAL A 1 84 ? -6.710 -0.201 12.000 1.00 85.75 84 VAL A CA 1
ATOM 646 C C . VAL A 1 84 ? -7.772 0.845 12.345 1.00 85.75 84 VAL A C 1
ATOM 648 O O . VAL A 1 84 ? -7.757 1.397 13.440 1.00 85.75 84 VAL A O 1
ATOM 651 N N . TYR A 1 85 ? -8.725 1.089 11.443 1.00 88.94 85 TYR A N 1
ATOM 652 C CA . TYR A 1 85 ? -9.806 2.049 11.672 1.00 88.94 85 TYR A CA 1
ATOM 653 C C . TYR A 1 85 ? -10.701 1.647 12.853 1.00 88.94 85 TYR A C 1
ATOM 655 O O . TYR A 1 85 ? -10.997 2.470 13.718 1.00 88.94 85 TYR A O 1
ATOM 663 N N . ILE A 1 86 ? -11.067 0.363 12.937 1.00 88.12 86 ILE A N 1
ATOM 664 C CA . ILE A 1 86 ? -11.836 -0.188 14.060 1.00 88.12 86 ILE A CA 1
ATOM 665 C C . ILE A 1 86 ? -11.056 -0.063 15.372 1.00 88.12 86 ILE A C 1
ATOM 667 O O . ILE A 1 86 ? -11.641 0.314 16.381 1.00 88.12 86 ILE A O 1
ATOM 671 N N . ALA A 1 87 ? -9.742 -0.304 15.361 1.00 85.31 87 ALA A N 1
ATOM 672 C CA . ALA A 1 87 ? -8.908 -0.123 16.550 1.00 85.31 87 ALA A CA 1
ATOM 673 C C . ALA A 1 87 ? -8.886 1.340 17.034 1.00 85.31 87 ALA A C 1
ATOM 675 O O . ALA A 1 87 ? -8.962 1.591 18.233 1.00 85.31 87 ALA A O 1
ATOM 676 N N . ILE A 1 88 ? -8.829 2.312 16.117 1.00 85.94 88 ILE A N 1
ATOM 677 C CA . ILE A 1 88 ? -8.909 3.739 16.468 1.00 85.94 88 ILE A CA 1
ATOM 678 C C . ILE A 1 88 ? -10.271 4.059 17.097 1.00 85.94 88 ILE A C 1
ATOM 680 O O . ILE A 1 88 ? -10.323 4.711 18.137 1.00 85.94 88 ILE A O 1
ATOM 684 N N . ILE A 1 89 ? -11.369 3.576 16.507 1.00 86.94 89 ILE A N 1
ATOM 685 C CA . ILE A 1 89 ? -12.720 3.784 17.052 1.00 86.94 89 ILE A CA 1
ATOM 686 C C . ILE A 1 89 ? -12.862 3.159 18.444 1.00 86.94 89 ILE A C 1
ATOM 688 O O . ILE A 1 89 ? -13.442 3.786 19.326 1.00 86.94 89 ILE A O 1
ATOM 692 N N . ASP A 1 90 ? -12.309 1.967 18.666 1.00 85.12 90 ASP A N 1
ATOM 693 C CA . ASP A 1 90 ? -12.333 1.285 19.966 1.00 85.12 90 ASP A CA 1
ATOM 694 C C . ASP A 1 90 ? -11.605 2.098 21.056 1.00 85.12 90 ASP A C 1
ATOM 696 O O . ASP A 1 90 ? -12.105 2.277 22.171 1.00 85.12 90 ASP A O 1
ATOM 700 N N . ILE A 1 91 ? -10.462 2.702 20.714 1.00 83.00 91 ILE A N 1
ATOM 701 C CA . ILE A 1 91 ? -9.730 3.611 21.610 1.00 83.00 91 ILE A CA 1
ATOM 702 C C . ILE A 1 91 ? -10.566 4.860 21.931 1.00 83.00 91 ILE A C 1
ATOM 704 O O . ILE A 1 91 ? -10.639 5.278 23.086 1.00 83.00 91 ILE A O 1
ATOM 708 N N . ILE A 1 92 ? -11.230 5.446 20.931 1.00 86.00 92 ILE A N 1
ATOM 709 C CA . ILE A 1 92 ? -12.079 6.634 21.120 1.00 86.00 92 ILE A CA 1
ATOM 710 C C . ILE A 1 92 ? -13.290 6.299 21.999 1.00 86.00 92 ILE A C 1
ATOM 712 O O . ILE A 1 92 ? -13.609 7.047 22.923 1.00 86.00 92 ILE A O 1
ATOM 716 N N . SER A 1 93 ? -13.932 5.157 21.742 1.00 84.25 93 SER A N 1
ATOM 717 C CA . SER A 1 93 ? -15.099 4.691 22.490 1.00 84.25 93 SER A CA 1
ATOM 718 C C . SER A 1 93 ? -14.775 4.369 23.947 1.00 84.25 93 SER A C 1
ATOM 720 O O . SER A 1 93 ? -15.639 4.539 24.803 1.00 84.25 93 SER A O 1
ATOM 722 N N . SER A 1 94 ? -13.565 3.887 24.238 1.00 81.06 94 SER A N 1
ATOM 723 C CA . SER A 1 94 ? -13.158 3.518 25.600 1.00 81.06 94 SER A CA 1
ATOM 724 C C . SER A 1 94 ? -12.665 4.702 26.431 1.00 81.06 94 SER A C 1
ATOM 726 O O . SER A 1 94 ? -12.861 4.701 27.644 1.00 81.06 94 SER A O 1
ATOM 728 N N . GLN A 1 95 ? -12.045 5.713 25.813 1.00 73.38 95 GLN A N 1
ATOM 729 C CA . GLN A 1 95 ? -11.439 6.835 26.543 1.00 73.38 95 GLN A CA 1
ATOM 730 C C . GLN A 1 95 ? -12.251 8.142 26.510 1.00 73.38 95 GLN A C 1
ATOM 732 O O . GLN A 1 95 ? -11.907 9.082 27.220 1.00 73.38 95 GLN A O 1
ATOM 737 N N . GLY A 1 96 ? -13.320 8.240 25.709 1.00 68.44 96 GLY A N 1
ATOM 738 C CA . GLY A 1 96 ? -14.247 9.385 25.727 1.00 68.44 96 GLY A CA 1
ATOM 739 C C . GLY A 1 96 ? -13.669 10.723 25.240 1.00 68.44 96 GLY A C 1
ATOM 740 O O . GLY A 1 96 ? -14.348 11.749 25.292 1.00 68.44 96 GLY A O 1
ATOM 741 N N . PHE A 1 97 ? -12.432 10.750 24.737 1.00 68.62 97 PHE A N 1
ATOM 742 C CA . PHE A 1 97 ? -11.802 11.964 24.227 1.00 68.62 97 PHE A CA 1
ATOM 743 C C . PHE A 1 97 ? -12.278 12.289 22.801 1.00 68.62 97 PHE A C 1
ATOM 745 O O . PHE A 1 97 ? -11.624 11.954 21.812 1.00 68.62 97 PHE A O 1
ATOM 752 N N . ALA A 1 98 ? -13.415 12.977 22.681 1.00 67.31 98 ALA A N 1
ATOM 753 C CA . ALA A 1 98 ? -13.971 13.368 21.382 1.00 67.31 98 ALA A CA 1
ATOM 754 C C . ALA A 1 98 ? -13.014 14.257 20.553 1.00 67.31 98 ALA A C 1
ATOM 756 O O . ALA A 1 98 ? -12.902 14.090 19.338 1.00 67.31 98 ALA A O 1
ATOM 757 N N . SER A 1 99 ? -12.280 15.169 21.202 1.00 68.12 99 SER A N 1
ATOM 758 C CA . SER A 1 99 ? -11.355 16.092 20.528 1.00 68.12 99 SER A CA 1
ATOM 759 C C . SER A 1 99 ? -10.061 15.420 20.054 1.00 68.12 99 SER A C 1
ATOM 761 O O . SER A 1 99 ? -9.615 15.686 18.938 1.00 68.12 99 SER A O 1
ATOM 763 N N . SER A 1 100 ? -9.467 14.519 20.845 1.00 75.88 100 SER A N 1
ATOM 764 C CA . SER A 1 100 ? -8.257 13.798 20.425 1.00 75.88 100 SER A CA 1
ATOM 765 C C . SER A 1 100 ? -8.575 12.689 19.420 1.00 75.88 100 SER A C 1
ATOM 767 O O . SER A 1 100 ? -7.811 12.486 18.477 1.00 75.88 100 SER A O 1
ATOM 769 N N . GLY A 1 101 ? -9.739 12.041 19.539 1.00 81.00 101 GLY A N 1
ATOM 770 C CA . GLY A 1 101 ? -10.222 11.062 18.568 1.00 81.00 101 GLY A CA 1
ATOM 771 C C . GLY A 1 101 ? -10.365 11.633 17.158 1.00 81.00 101 GLY A C 1
ATOM 772 O O . GLY A 1 101 ? -9.920 11.010 16.192 1.00 81.00 101 GLY A O 1
ATOM 773 N N . LEU A 1 102 ? -10.899 12.854 17.041 1.00 83.62 102 LEU A N 1
ATOM 774 C CA . LEU A 1 102 ? -10.999 13.568 15.765 1.00 83.62 102 LEU A CA 1
ATOM 775 C C . LEU A 1 102 ? -9.623 13.786 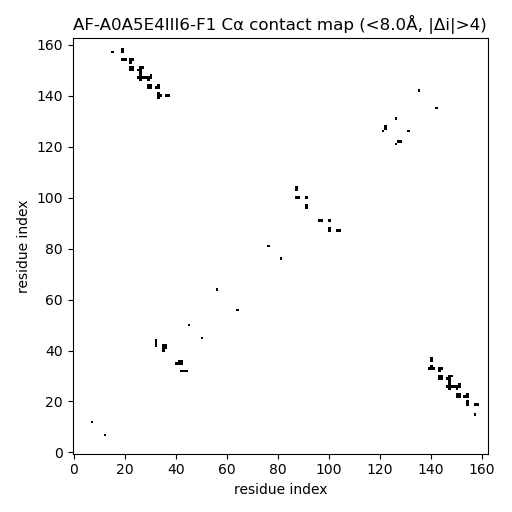15.113 1.00 83.62 102 LEU A C 1
ATOM 777 O O . LEU A 1 102 ? -9.478 13.594 13.906 1.00 83.62 102 LEU A O 1
ATOM 781 N N . ILE A 1 103 ? -8.604 14.132 15.906 1.00 87.69 103 ILE A N 1
ATOM 782 C CA . ILE A 1 103 ? -7.232 14.333 15.414 1.00 87.69 103 ILE A CA 1
ATOM 783 C C . ILE A 1 103 ? -6.639 13.010 14.908 1.00 87.69 103 ILE A C 1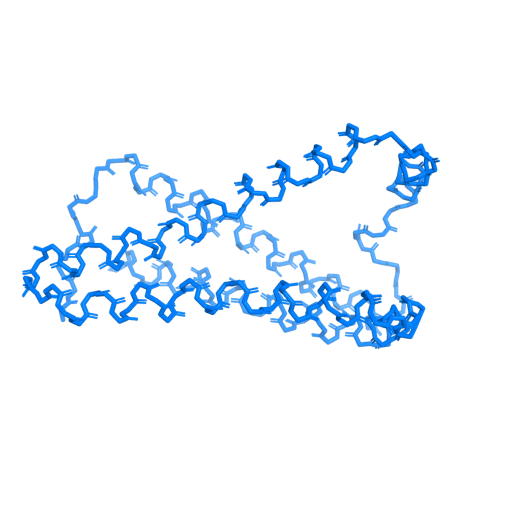
ATOM 785 O O . ILE A 1 103 ? -6.080 12.979 13.811 1.00 87.69 103 ILE A O 1
ATOM 789 N N . TYR A 1 104 ? -6.807 11.904 15.645 1.00 86.88 104 TYR A N 1
ATOM 790 C CA . TYR A 1 104 ? -6.353 10.577 15.202 1.00 86.88 104 TYR A CA 1
ATOM 791 C C . TYR A 1 104 ? -6.995 10.161 13.874 1.00 86.88 104 TYR A C 1
ATOM 793 O O . TYR A 1 104 ? -6.302 9.704 12.962 1.00 86.88 104 TYR A O 1
ATOM 801 N N . LEU A 1 105 ? -8.306 10.366 13.740 1.00 88.50 105 LEU A N 1
ATOM 802 C CA . LEU A 1 105 ? -9.054 10.091 12.513 1.00 88.50 105 LEU A CA 1
ATOM 803 C C . LEU A 1 105 ? -8.581 10.957 11.342 1.00 88.50 105 LEU A C 1
ATOM 805 O O . LEU A 1 105 ? -8.427 10.442 10.232 1.00 88.50 105 LEU A O 1
ATOM 809 N N . MET A 1 106 ? -8.323 12.249 11.563 1.00 90.69 106 MET A N 1
ATOM 810 C CA . MET A 1 106 ? -7.786 13.124 10.519 1.00 90.69 106 MET A CA 1
ATOM 811 C C . MET A 1 106 ? -6.397 12.677 10.066 1.00 90.69 106 MET A C 1
ATOM 813 O O . MET A 1 106 ? -6.194 12.487 8.869 1.00 90.69 106 MET A O 1
ATOM 817 N N . ILE A 1 107 ? -5.465 12.444 10.996 1.00 92.31 107 ILE A N 1
ATOM 818 C CA . ILE A 1 107 ? -4.098 12.006 10.666 1.00 92.31 107 ILE A CA 1
ATOM 819 C C . ILE A 1 107 ? -4.126 10.685 9.895 1.00 92.31 107 ILE A C 1
ATOM 821 O O . ILE A 1 107 ? -3.428 10.540 8.892 1.00 92.31 107 ILE A O 1
ATOM 825 N N . TYR A 1 108 ? -4.965 9.738 10.316 1.00 91.06 108 TYR A N 1
ATOM 826 C CA . TYR A 1 108 ? -5.128 8.460 9.633 1.00 91.06 108 TYR A CA 1
ATOM 827 C C . TYR A 1 108 ? -5.651 8.618 8.194 1.00 91.06 108 TYR A C 1
ATOM 829 O O . TYR A 1 108 ? -5.072 8.057 7.259 1.00 91.06 108 TYR A O 1
ATOM 837 N N . ASN A 1 109 ? -6.712 9.410 7.994 1.00 92.81 109 ASN A N 1
ATOM 838 C CA . ASN A 1 109 ? -7.272 9.662 6.663 1.00 92.81 109 ASN A CA 1
ATOM 839 C C . ASN A 1 109 ? -6.272 10.385 5.754 1.00 92.81 109 ASN A C 1
ATOM 841 O O . ASN A 1 109 ? -6.097 9.989 4.600 1.00 92.81 109 ASN A O 1
ATOM 845 N N . LEU A 1 110 ? -5.573 11.397 6.279 1.00 94.62 110 LEU A N 1
ATOM 846 C CA . LEU A 1 110 ? -4.520 12.098 5.546 1.00 94.62 110 LEU A CA 1
ATOM 847 C C . LEU A 1 110 ? -3.388 11.138 5.175 1.00 94.62 110 LEU A C 1
ATOM 849 O O . LEU A 1 110 ? -2.986 11.107 4.018 1.00 94.62 110 LEU A O 1
ATOM 853 N N . GLY A 1 111 ? -2.923 10.299 6.103 1.00 92.50 111 GLY A N 1
ATOM 854 C CA . GLY A 1 111 ? -1.857 9.327 5.848 1.00 92.50 111 GLY A CA 1
ATOM 855 C C . GLY A 1 111 ? -2.190 8.326 4.735 1.00 92.50 111 GLY A C 1
ATOM 856 O O . GLY A 1 111 ? -1.300 7.895 4.005 1.00 92.50 111 GLY A O 1
ATOM 857 N N . ILE A 1 112 ? -3.468 7.984 4.558 1.00 90.31 112 ILE A N 1
ATOM 858 C CA . ILE A 1 112 ? -3.928 7.104 3.476 1.00 90.31 112 ILE A CA 1
ATOM 859 C C . ILE A 1 112 ? -4.124 7.858 2.159 1.00 90.31 112 ILE A C 1
ATOM 861 O O . ILE A 1 112 ? -3.733 7.348 1.107 1.00 90.31 112 ILE A O 1
ATOM 865 N N . ALA A 1 113 ? -4.732 9.044 2.202 1.00 92.00 113 ALA A N 1
ATOM 866 C CA . ALA A 1 113 ? -5.048 9.824 1.010 1.00 92.00 113 ALA A CA 1
ATOM 867 C C . ALA A 1 113 ? -3.793 10.429 0.364 1.00 92.00 113 ALA A C 1
ATOM 869 O O . ALA A 1 113 ? -3.665 10.430 -0.860 1.00 92.00 113 ALA A O 1
ATOM 870 N N . LEU A 1 114 ? -2.848 10.896 1.181 1.00 94.62 114 LEU A N 1
ATOM 871 C CA . LEU A 1 114 ? -1.644 11.602 0.750 1.00 94.62 114 LEU A CA 1
ATOM 872 C C . LEU A 1 114 ? -0.789 10.816 -0.262 1.00 94.62 114 LEU A C 1
ATOM 874 O O . LEU A 1 114 ? -0.532 11.366 -1.328 1.00 94.62 114 LEU A O 1
ATOM 878 N N . PRO A 1 115 ? -0.378 9.549 -0.040 1.00 89.31 115 PRO A N 1
ATOM 879 C CA . PRO A 1 115 ? 0.440 8.824 -1.017 1.00 89.31 115 PRO A CA 1
ATOM 880 C C . PRO A 1 115 ? -0.282 8.600 -2.353 1.00 89.31 115 PRO A C 1
ATOM 882 O O . PRO A 1 115 ? 0.360 8.609 -3.403 1.00 89.31 115 PRO A O 1
ATOM 885 N N . VAL A 1 116 ? -1.609 8.432 -2.334 1.00 89.38 116 VAL A N 1
ATOM 886 C CA . VAL A 1 116 ? -2.416 8.254 -3.551 1.00 89.38 116 VAL A CA 1
ATOM 887 C C . VAL A 1 116 ? -2.537 9.574 -4.314 1.00 89.38 116 VAL A C 1
ATOM 889 O O . VAL A 1 116 ? -2.317 9.596 -5.523 1.00 89.38 116 VAL A O 1
ATOM 892 N N . LEU A 1 117 ? -2.827 10.674 -3.612 1.00 91.69 117 LEU A N 1
ATOM 893 C CA . LEU A 1 117 ? -2.912 12.016 -4.192 1.00 91.69 117 LEU A CA 1
ATOM 894 C C . LEU A 1 117 ? -1.564 12.487 -4.740 1.00 91.69 117 LEU A C 1
ATOM 896 O O . LEU A 1 117 ? -1.518 13.035 -5.835 1.00 91.69 117 LEU A O 1
ATOM 900 N N . LEU A 1 118 ? -0.469 12.234 -4.020 1.00 91.25 118 LEU A N 1
ATOM 901 C CA . LEU A 1 118 ? 0.881 12.568 -4.472 1.00 91.25 118 LEU A CA 1
ATOM 902 C C . LEU A 1 118 ? 1.244 11.798 -5.741 1.00 91.25 118 LEU A C 1
ATOM 904 O O . LEU A 1 118 ? 1.673 12.408 -6.716 1.00 91.25 118 LEU A O 1
ATOM 908 N N . LEU A 1 119 ? 1.037 10.477 -5.763 1.00 86.75 119 LEU A N 1
ATOM 909 C CA . LEU A 1 119 ? 1.339 9.669 -6.945 1.00 86.75 119 LEU A CA 1
ATOM 910 C C . LEU A 1 119 ? 0.453 10.063 -8.136 1.00 86.75 119 LEU A C 1
ATOM 912 O O . LEU A 1 119 ? 0.953 10.198 -9.250 1.00 86.75 119 LEU A O 1
ATOM 916 N N . GLY A 1 120 ? -0.841 10.290 -7.900 1.00 87.56 120 GLY A N 1
ATOM 917 C CA . GLY A 1 120 ? -1.774 10.761 -8.924 1.00 87.56 120 GLY A CA 1
ATOM 918 C C . GLY A 1 120 ? -1.400 12.140 -9.470 1.00 87.56 120 GLY A C 1
ATOM 919 O O . GLY A 1 120 ? -1.385 12.328 -10.682 1.00 87.56 120 GLY A O 1
ATOM 920 N N . GLY A 1 121 ? -1.029 13.077 -8.594 1.00 89.81 121 GLY A N 1
ATOM 921 C CA . GLY A 1 121 ? -0.585 14.420 -8.966 1.00 89.81 121 GLY A CA 1
ATOM 922 C C . GLY A 1 121 ? 0.713 14.406 -9.769 1.00 89.81 121 GLY A C 1
ATOM 923 O O . GLY A 1 121 ? 0.793 15.052 -10.807 1.00 89.81 121 GLY A O 1
ATOM 924 N N . ILE A 1 122 ? 1.697 13.605 -9.354 1.00 86.50 122 ILE A N 1
ATOM 925 C CA . ILE A 1 122 ? 2.959 13.408 -10.083 1.00 86.50 122 ILE A CA 1
ATOM 926 C C . ILE A 1 122 ? 2.705 12.923 -11.517 1.00 86.50 122 ILE A C 1
ATOM 928 O O . ILE A 1 122 ? 3.290 13.451 -12.462 1.00 86.50 122 ILE A O 1
ATOM 932 N N . ILE A 1 123 ? 1.807 11.949 -11.684 1.00 84.06 123 ILE A N 1
ATOM 933 C CA . ILE A 1 123 ? 1.447 11.410 -13.001 1.00 84.06 123 ILE A CA 1
ATOM 934 C C . ILE A 1 123 ? 0.671 12.453 -13.824 1.00 84.06 123 ILE A C 1
ATOM 936 O O . ILE A 1 123 ? 0.928 12.606 -15.016 1.00 84.06 123 ILE A O 1
ATOM 940 N N . ALA A 1 124 ? -0.243 13.203 -13.201 1.00 85.06 124 ALA A N 1
ATOM 941 C CA . ALA A 1 124 ? -1.029 14.244 -13.867 1.00 85.06 124 ALA A CA 1
ATOM 942 C C . ALA A 1 124 ? -0.181 15.443 -14.332 1.00 85.06 124 ALA A C 1
ATOM 944 O O . ALA A 1 124 ? -0.485 16.040 -15.361 1.00 85.06 124 ALA A O 1
ATOM 945 N N . LEU A 1 125 ? 0.897 15.771 -13.611 1.00 84.06 125 LEU A N 1
ATOM 946 C CA . LEU A 1 125 ? 1.840 16.845 -13.948 1.00 84.06 125 LEU A CA 1
ATOM 947 C C . LEU A 1 125 ? 2.813 16.479 -15.085 1.00 84.06 125 LEU A C 1
ATOM 949 O O . LEU A 1 125 ? 3.678 17.280 -15.431 1.00 84.06 125 LEU A O 1
ATOM 953 N N . GLY A 1 126 ? 2.676 15.295 -15.689 1.00 71.56 126 GLY A N 1
ATOM 954 C CA . GLY A 1 126 ? 3.421 14.926 -16.891 1.00 71.56 126 GLY A CA 1
ATOM 955 C C . GLY A 1 126 ? 4.791 14.304 -16.633 1.00 71.56 126 GLY A C 1
ATOM 956 O O . GLY A 1 126 ? 5.583 14.202 -17.570 1.00 71.56 126 GLY A O 1
ATOM 957 N N . MET A 1 127 ? 5.085 13.838 -15.408 1.00 70.81 127 MET A N 1
ATOM 958 C CA . MET A 1 127 ? 6.196 12.897 -15.248 1.00 70.81 127 MET A CA 1
ATOM 959 C C . MET A 1 127 ? 5.900 11.655 -16.084 1.00 70.81 127 MET A C 1
ATOM 961 O O . MET A 1 127 ? 4.912 10.952 -15.859 1.00 70.81 127 MET A O 1
ATOM 965 N N . SER A 1 128 ? 6.774 11.412 -17.058 1.00 69.81 128 SER A N 1
ATOM 966 C CA . SER A 1 128 ? 6.693 10.269 -17.954 1.00 69.81 128 SER A CA 1
ATOM 967 C C . SER A 1 128 ? 6.617 8.979 -17.114 1.00 69.81 128 SER A C 1
ATOM 969 O O . SER A 1 128 ? 7.512 8.720 -16.293 1.00 69.81 128 SER A O 1
ATOM 971 N N . PRO A 1 129 ? 5.552 8.164 -17.275 1.00 67.00 129 PRO A N 1
ATOM 972 C CA . PRO A 1 129 ? 5.412 6.879 -16.595 1.00 67.00 129 PRO A CA 1
ATOM 973 C C . PRO A 1 129 ? 6.643 5.987 -16.783 1.00 67.00 129 PRO A C 1
ATOM 975 O O . PRO A 1 129 ? 6.959 5.177 -15.912 1.00 67.00 129 PRO A O 1
ATOM 978 N N . GLU A 1 130 ? 7.369 6.169 -17.889 1.00 68.69 130 GLU A N 1
ATOM 979 C CA . GLU A 1 130 ? 8.596 5.451 -18.207 1.00 68.69 130 GLU A CA 1
ATOM 980 C C . GLU A 1 130 ? 9.734 5.729 -17.213 1.00 68.69 130 GLU A C 1
ATOM 982 O O . GLU A 1 130 ? 10.462 4.800 -16.863 1.00 68.69 130 GLU A O 1
ATOM 987 N N . GLN A 1 131 ? 9.890 6.956 -16.699 1.00 73.12 131 GLN A N 1
ATOM 988 C CA . GLN A 1 131 ? 10.935 7.260 -15.706 1.00 73.12 131 GLN A CA 1
ATOM 989 C C . GLN A 1 131 ? 10.662 6.566 -14.367 1.00 73.12 131 GLN A C 1
ATOM 991 O O . GLN A 1 131 ? 11.562 5.977 -13.758 1.00 73.12 131 GLN A O 1
ATOM 996 N N . VAL A 1 132 ? 9.398 6.584 -13.935 1.00 70.88 132 VAL A N 1
ATOM 997 C CA . VAL A 1 132 ? 8.953 5.886 -12.723 1.00 70.88 132 VAL A CA 1
ATOM 998 C C . VAL A 1 132 ? 9.100 4.377 -12.900 1.00 70.88 132 VAL A C 1
ATOM 1000 O O . VAL A 1 132 ? 9.576 3.693 -11.990 1.00 70.88 132 VAL A O 1
ATOM 1003 N N . ASP A 1 133 ? 8.748 3.844 -14.072 1.00 73.75 133 ASP A N 1
ATOM 1004 C CA . ASP A 1 133 ? 8.905 2.420 -14.357 1.00 73.75 133 ASP A CA 1
ATOM 1005 C C . ASP A 1 133 ? 10.382 2.012 -14.426 1.00 73.75 133 ASP A C 1
ATOM 1007 O O . ASP A 1 133 ? 10.753 0.969 -13.890 1.00 73.75 133 ASP A O 1
ATOM 1011 N N . HIS A 1 134 ? 11.263 2.855 -14.972 1.00 75.94 134 HIS A N 1
ATOM 1012 C CA . HIS A 1 134 ? 12.703 2.604 -14.983 1.00 75.94 134 HIS A CA 1
ATOM 1013 C C . HIS A 1 134 ? 13.281 2.551 -13.563 1.00 75.94 134 HIS A C 1
ATOM 1015 O O . HIS A 1 134 ? 14.001 1.608 -13.222 1.00 75.94 134 HIS A O 1
ATOM 1021 N N . PHE A 1 135 ? 12.908 3.498 -12.695 1.00 77.50 135 PHE A N 1
ATOM 1022 C CA . PHE A 1 135 ? 13.320 3.483 -11.289 1.00 77.50 135 PHE A CA 1
ATOM 1023 C C . PHE A 1 135 ? 12.803 2.237 -10.555 1.00 77.50 135 PHE A C 1
ATOM 1025 O O . PHE A 1 135 ? 13.570 1.561 -9.859 1.00 77.50 135 PHE A O 1
ATOM 1032 N N . ARG A 1 136 ? 11.522 1.895 -10.755 1.00 75.19 136 ARG A N 1
ATOM 1033 C CA . ARG A 1 136 ? 10.898 0.685 -10.199 1.00 75.19 136 ARG A CA 1
ATOM 1034 C C . ARG A 1 136 ? 11.546 -0.590 -10.718 1.00 75.19 136 ARG A C 1
ATOM 1036 O O . ARG A 1 136 ? 11.667 -1.540 -9.954 1.00 75.19 136 ARG A O 1
ATOM 1043 N N . ASN A 1 137 ? 11.956 -0.632 -11.984 1.00 76.12 137 ASN A N 1
ATOM 1044 C CA . ASN A 1 137 ? 12.640 -1.773 -12.586 1.00 76.12 137 ASN A CA 1
ATOM 1045 C C . ASN A 1 137 ? 14.051 -1.937 -12.029 1.00 76.12 137 ASN A C 1
ATOM 1047 O O . ASN A 1 137 ? 14.414 -3.047 -11.644 1.00 76.12 137 ASN A O 1
ATOM 1051 N N . LYS A 1 138 ? 14.804 -0.840 -11.908 1.00 80.75 138 LYS A N 1
ATOM 1052 C CA . LYS A 1 138 ? 16.159 -0.841 -11.349 1.00 80.75 138 LYS A CA 1
ATOM 1053 C C . LYS A 1 138 ? 16.181 -1.296 -9.888 1.00 80.75 138 LYS A C 1
ATOM 1055 O O . LYS A 1 138 ? 17.007 -2.119 -9.514 1.00 80.75 138 LYS A O 1
ATOM 1060 N N . HIS A 1 139 ? 15.235 -0.824 -9.076 1.00 83.75 139 HIS A N 1
ATOM 1061 C CA . HIS A 1 139 ? 15.140 -1.174 -7.652 1.00 83.75 139 HIS A CA 1
ATOM 1062 C C . HIS A 1 139 ? 14.134 -2.294 -7.365 1.00 83.75 139 HIS A C 1
ATOM 1064 O O . HIS A 1 139 ? 13.775 -2.522 -6.211 1.00 83.75 139 HIS A O 1
ATOM 1070 N N . ARG A 1 140 ? 13.683 -3.027 -8.390 1.00 79.75 140 ARG A N 1
ATOM 1071 C CA . ARG A 1 140 ? 12.632 -4.051 -8.269 1.00 79.75 140 ARG A CA 1
ATOM 1072 C C . ARG A 1 140 ? 12.959 -5.099 -7.208 1.00 79.75 140 ARG A C 1
ATOM 1074 O O . ARG A 1 140 ? 12.074 -5.508 -6.461 1.00 79.75 140 ARG A O 1
ATOM 1081 N N . VAL A 1 141 ? 14.225 -5.509 -7.140 1.00 83.38 141 VAL A N 1
ATOM 1082 C CA . VAL A 1 141 ? 14.737 -6.441 -6.127 1.00 83.38 141 VAL A CA 1
ATOM 1083 C C . VAL A 1 141 ? 14.601 -5.853 -4.728 1.00 83.38 141 VAL A C 1
ATOM 1085 O O . VAL A 1 141 ? 14.004 -6.485 -3.864 1.00 83.38 141 VAL A O 1
ATOM 1088 N N . ALA A 1 142 ? 15.119 -4.641 -4.511 1.00 85.12 142 ALA A N 1
ATOM 1089 C CA . ALA A 1 142 ? 15.095 -3.984 -3.207 1.00 85.12 142 ALA A CA 1
ATOM 1090 C C . ALA A 1 142 ? 13.656 -3.750 -2.728 1.00 85.12 142 ALA A C 1
ATOM 1092 O O . ALA A 1 142 ? 13.322 -4.084 -1.597 1.00 85.12 142 ALA A O 1
ATOM 1093 N N . ILE A 1 143 ? 12.778 -3.273 -3.617 1.00 86.19 143 ILE A N 1
ATOM 1094 C CA . ILE A 1 143 ? 11.355 -3.070 -3.324 1.00 86.19 143 ILE A CA 1
ATOM 1095 C C . ILE A 1 143 ? 10.711 -4.385 -2.870 1.00 86.19 143 ILE A C 1
ATOM 1097 O O . ILE A 1 143 ? 9.993 -4.402 -1.872 1.00 86.19 143 ILE A O 1
ATOM 1101 N N . ARG A 1 144 ? 10.978 -5.501 -3.561 1.00 86.38 144 ARG A N 1
ATOM 1102 C CA . ARG A 1 144 ? 10.434 -6.823 -3.205 1.00 86.38 144 ARG A CA 1
ATOM 1103 C C . ARG A 1 144 ? 11.011 -7.380 -1.915 1.00 86.38 144 ARG A C 1
ATOM 1105 O O . ARG A 1 144 ? 10.267 -7.924 -1.114 1.00 86.38 144 ARG A O 1
ATOM 1112 N N . LEU A 1 145 ? 12.304 -7.204 -1.687 1.00 88.00 145 LEU A N 1
ATOM 1113 C CA . LEU A 1 145 ? 12.937 -7.657 -0.459 1.00 88.00 145 LEU A CA 1
ATOM 1114 C C . LEU A 1 145 ? 12.374 -6.905 0.754 1.00 88.00 145 LEU A C 1
ATOM 1116 O O . LEU A 1 145 ? 11.936 -7.535 1.710 1.00 88.00 145 LEU A O 1
ATOM 1120 N N . ILE A 1 146 ? 12.315 -5.571 0.682 1.00 91.31 146 ILE A N 1
ATOM 1121 C CA . ILE A 1 146 ? 11.794 -4.726 1.763 1.00 91.31 146 ILE A CA 1
ATOM 1122 C C . ILE A 1 146 ? 10.329 -5.071 2.032 1.00 91.31 146 ILE A C 1
ATOM 1124 O O . ILE A 1 146 ? 9.974 -5.362 3.167 1.00 91.31 146 ILE A O 1
ATOM 1128 N N . THR A 1 147 ? 9.491 -5.117 0.991 1.00 89.06 147 THR A N 1
ATOM 1129 C CA . THR A 1 147 ? 8.068 -5.465 1.150 1.00 89.06 147 THR A CA 1
ATOM 1130 C C . THR A 1 147 ? 7.871 -6.867 1.722 1.00 89.06 147 THR A C 1
ATOM 1132 O O . THR A 1 147 ? 7.077 -7.025 2.643 1.00 89.06 147 THR A O 1
ATOM 1135 N N . GLY A 1 148 ? 8.619 -7.869 1.252 1.00 89.44 148 GLY A N 1
ATOM 1136 C CA . GLY A 1 148 ? 8.559 -9.231 1.784 1.00 89.44 148 GLY A CA 1
ATOM 1137 C C . GLY A 1 148 ? 8.956 -9.300 3.258 1.00 89.44 148 GLY A C 1
ATOM 1138 O O . GLY A 1 148 ? 8.228 -9.878 4.061 1.00 89.44 148 GLY A O 1
ATOM 1139 N N . ILE A 1 149 ? 10.057 -8.644 3.640 1.00 92.06 149 ILE A N 1
ATOM 1140 C CA . ILE A 1 149 ? 10.509 -8.569 5.038 1.00 92.06 149 ILE A CA 1
ATOM 1141 C C . ILE A 1 149 ? 9.462 -7.870 5.911 1.00 92.06 149 ILE A C 1
ATOM 1143 O O . ILE A 1 149 ? 9.145 -8.368 6.988 1.00 92.06 149 ILE A O 1
ATOM 1147 N N . THR A 1 150 ? 8.889 -6.754 5.452 1.00 90.69 150 THR A N 1
ATOM 1148 C CA . THR A 1 150 ? 7.830 -6.048 6.184 1.00 90.69 150 THR A CA 1
ATOM 1149 C C . THR A 1 150 ? 6.606 -6.941 6.393 1.00 90.69 150 THR A C 1
ATOM 1151 O O . THR A 1 150 ? 6.103 -7.012 7.511 1.00 90.69 150 THR A O 1
ATOM 1154 N N . LEU A 1 151 ? 6.153 -7.671 5.367 1.00 89.31 151 LEU A N 1
ATOM 1155 C CA . LEU A 1 151 ? 5.017 -8.596 5.4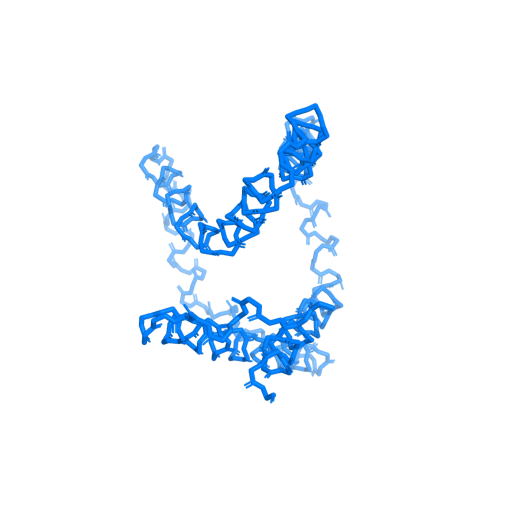82 1.00 89.31 151 LEU A CA 1
ATOM 1156 C C . LEU A 1 151 ? 5.291 -9.726 6.484 1.00 89.31 151 LEU A C 1
ATOM 1158 O O . LEU A 1 151 ? 4.430 -10.024 7.310 1.00 89.31 151 LEU A O 1
ATOM 1162 N N . LEU A 1 152 ? 6.493 -10.312 6.458 1.00 90.62 152 LEU A N 1
ATOM 1163 C CA . LEU A 1 152 ? 6.898 -11.351 7.410 1.00 90.62 152 LEU A CA 1
ATOM 1164 C C . LEU A 1 152 ? 6.987 -10.809 8.842 1.00 90.62 152 LEU A C 1
ATOM 1166 O O . LEU A 1 152 ? 6.512 -11.458 9.770 1.00 90.62 152 LEU A O 1
ATOM 1170 N N . ALA A 1 153 ? 7.536 -9.606 9.027 1.00 91.00 153 ALA A N 1
ATOM 1171 C CA . ALA A 1 153 ? 7.587 -8.950 10.331 1.00 91.00 153 ALA A CA 1
ATOM 1172 C C . ALA A 1 153 ? 6.179 -8.690 10.891 1.00 91.00 153 ALA A C 1
ATOM 1174 O O . ALA A 1 153 ? 5.920 -8.977 12.059 1.00 91.00 153 ALA A O 1
ATOM 1175 N N . LEU A 1 154 ? 5.251 -8.209 10.054 1.00 86.44 154 LEU A N 1
ATOM 1176 C CA . LEU A 1 154 ? 3.845 -8.027 10.425 1.00 86.44 154 LEU A CA 1
ATOM 1177 C C . LEU A 1 154 ? 3.168 -9.353 10.790 1.00 86.44 154 LEU A C 1
ATOM 1179 O O . LEU 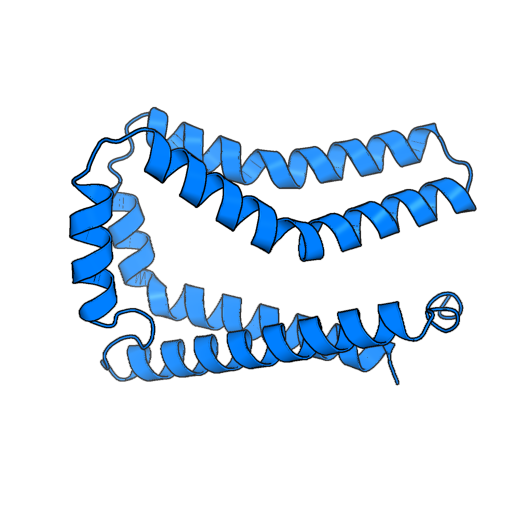A 1 154 ? 2.454 -9.410 11.788 1.00 86.44 154 LEU A O 1
ATOM 1183 N N . ALA A 1 155 ? 3.404 -10.419 10.023 1.00 87.50 155 ALA A N 1
ATOM 1184 C CA . ALA A 1 155 ? 2.844 -11.733 10.322 1.00 87.50 155 ALA A CA 1
ATOM 1185 C C . ALA A 1 155 ? 3.352 -12.283 11.667 1.00 87.50 155 ALA A C 1
ATOM 1187 O O . ALA A 1 155 ? 2.549 -12.737 12.484 1.00 87.50 155 ALA A O 1
ATOM 1188 N N . SER A 1 156 ? 4.657 -12.169 11.935 1.00 86.81 156 SER A N 1
ATOM 1189 C CA . SER A 1 156 ? 5.254 -12.550 13.222 1.00 86.81 156 SER A CA 1
ATOM 1190 C C . SER A 1 156 ? 4.699 -11.727 14.383 1.00 86.81 156 SER A C 1
ATOM 1192 O O . SER A 1 156 ? 4.445 -12.277 15.451 1.00 86.81 156 SER A O 1
ATOM 1194 N N . LEU A 1 157 ? 4.459 -10.426 14.178 1.00 85.12 157 LEU A N 1
ATOM 1195 C CA . LEU A 1 157 ? 3.852 -9.565 15.192 1.00 85.12 157 LEU A CA 1
ATOM 1196 C C . LEU A 1 157 ? 2.417 -10.007 15.515 1.00 85.12 157 LEU A C 1
ATOM 1198 O O . LEU A 1 157 ? 2.058 -10.088 16.683 1.00 85.12 157 LEU A O 1
ATOM 1202 N N . ILE A 1 158 ? 1.609 -10.333 14.501 1.00 81.94 158 ILE A N 1
ATOM 1203 C CA . ILE A 1 158 ? 0.236 -10.827 14.696 1.00 81.94 158 ILE A CA 1
ATOM 1204 C C . ILE A 1 158 ? 0.243 -12.170 15.437 1.00 81.94 158 ILE A C 1
ATOM 1206 O O . ILE A 1 158 ? -0.566 -12.367 16.340 1.00 81.94 158 ILE A O 1
ATOM 1210 N N . TYR A 1 159 ? 1.164 -13.075 15.094 1.00 81.50 159 TYR A N 1
ATOM 1211 C CA . TYR A 1 159 ? 1.304 -14.364 15.774 1.00 81.50 159 TYR A CA 1
ATOM 1212 C C . TYR A 1 159 ? 1.760 -14.207 17.232 1.00 81.50 159 TYR A C 1
ATOM 1214 O O . TYR A 1 159 ? 1.209 -14.847 18.121 1.00 81.50 159 TYR A O 1
ATOM 1222 N N . GLY A 1 160 ? 2.710 -13.306 17.498 1.00 79.12 160 GLY A N 1
ATOM 1223 C CA . GLY A 1 160 ? 3.198 -13.020 18.851 1.00 79.12 160 GLY A CA 1
ATOM 1224 C C . GLY A 1 160 ? 2.169 -12.355 19.770 1.00 79.12 160 GLY A C 1
ATOM 1225 O O . GLY A 1 160 ? 2.333 -12.400 20.977 1.00 79.12 160 GLY A O 1
ATOM 1226 N N . GLN A 1 161 ? 1.108 -11.757 19.222 1.00 69.38 161 GLN A N 1
ATOM 1227 C CA . GLN A 1 161 ? -0.036 -11.260 20.001 1.00 69.38 161 GLN A CA 1
ATOM 1228 C C . GLN A 1 161 ? -1.052 -12.372 20.337 1.00 69.38 161 GLN A C 1
ATOM 1230 O O . GLN A 1 161 ? -1.997 -12.114 21.082 1.00 69.38 161 GLN A O 1
ATOM 1235 N N . MET A 1 162 ? -0.916 -13.570 19.745 1.00 63.75 162 MET A N 1
ATOM 1236 C CA . MET A 1 162 ? -1.802 -14.719 19.985 1.00 63.75 162 MET A CA 1
ATOM 1237 C C . MET A 1 162 ? -1.262 -15.727 21.012 1.00 63.75 162 MET A C 1
ATOM 1239 O O . MET A 1 162 ? -2.072 -16.475 21.558 1.00 63.75 162 MET A O 1
ATOM 1243 N N . ILE A 1 163 ? 0.056 -15.762 21.252 1.00 58.69 163 ILE A N 1
ATOM 1244 C CA . ILE A 1 163 ? 0.700 -16.503 22.358 1.00 58.69 163 ILE A CA 1
ATOM 1245 C C . ILE A 1 163 ? 0.658 -15.655 23.633 1.00 58.69 163 ILE A C 1
ATOM 1247 O O . ILE A 1 163 ? 0.421 -16.245 24.709 1.00 58.69 163 ILE A O 1
#

Secondary structure (DSSP, 8-state):
---SSTT--HHHHHHHHHHHHHHHHHHHHHHHHHHHHHTTPPPTT--HHHHHHHHHHHHS--HHHHHHHHHHHHHHHHHHHHHHHHHHHHHHHHH--HHHHHHHHHHHHHHHHHHHHHHHHHHHTT--HHHHHHHHHHTHHHHHHHHHHHHHHHHHHHHHTT-

Mean predicted aligned error: 9.41 Å